Protein AF-A0A7S2XMZ5-F1 (afdb_monomer_lite)

pLDDT: mean 94.7, std 4.02, range [79.19, 98.31]

Structure (mmCIF, N/CA/C/O backbone):
data_AF-A0A7S2XMZ5-F1
#
_entry.id   AF-A0A7S2XMZ5-F1
#
loop_
_atom_site.group_PDB
_atom_site.id
_atom_site.type_symbol
_atom_site.label_atom_id
_atom_site.label_alt_id
_atom_site.label_comp_id
_atom_site.label_asym_id
_atom_site.label_entity_id
_atom_site.label_seq_id
_atom_site.pdbx_PDB_ins_code
_atom_site.Cartn_x
_atom_site.Cartn_y
_atom_site.Cartn_z
_atom_site.occupancy
_atom_site.B_iso_or_equiv
_atom_site.auth_seq_id
_atom_site.auth_comp_id
_atom_site.auth_asym_id
_atom_site.auth_atom_id
_atom_site.pdbx_PDB_model_num
ATOM 1 N N . GLY A 1 1 ? -6.318 -1.728 -0.828 1.00 94.44 1 GLY A N 1
ATOM 2 C CA . GLY A 1 1 ? -7.338 -2.109 0.173 1.00 94.44 1 GLY A CA 1
ATOM 3 C C . GLY A 1 1 ? -7.933 -0.869 0.814 1.00 94.44 1 GLY A C 1
ATOM 4 O O . GLY A 1 1 ? -7.338 0.196 0.697 1.00 94.44 1 GLY A O 1
ATOM 5 N N . THR A 1 2 ? -9.074 -0.985 1.501 1.00 95.19 2 THR A N 1
ATOM 6 C CA . THR A 1 2 ? -9.680 0.165 2.203 1.00 95.19 2 THR A CA 1
ATOM 7 C C . THR A 1 2 ? -8.910 0.525 3.474 1.00 95.19 2 THR A C 1
ATOM 9 O O . THR A 1 2 ? -8.621 1.700 3.672 1.00 95.19 2 THR A O 1
ATOM 12 N N . PHE A 1 3 ? -8.510 -0.459 4.289 1.00 96.12 3 PHE A N 1
ATOM 13 C CA . PHE A 1 3 ? -7.809 -0.234 5.563 1.00 96.12 3 PHE A CA 1
ATOM 14 C C . PHE A 1 3 ? -8.601 0.620 6.573 1.00 96.12 3 PHE A C 1
ATOM 16 O O . PHE A 1 3 ? -8.045 1.459 7.277 1.00 96.12 3 PHE A O 1
ATOM 23 N N . ASP A 1 4 ? -9.907 0.386 6.666 1.00 91.06 4 ASP A N 1
ATOM 24 C CA . ASP A 1 4 ? -10.807 0.960 7.666 1.00 91.06 4 ASP A CA 1
ATOM 25 C C . ASP A 1 4 ? -10.567 0.336 9.054 1.00 91.06 4 ASP A C 1
ATOM 27 O O . ASP A 1 4 ? -10.633 -0.875 9.261 1.00 91.06 4 ASP A O 1
ATOM 31 N N . GLY A 1 5 ? -10.195 1.169 10.030 1.00 87.81 5 GLY A N 1
ATOM 32 C CA . GLY A 1 5 ? -10.026 0.747 11.428 1.00 87.81 5 GLY A CA 1
ATOM 33 C C . GLY A 1 5 ? -8.835 -0.180 11.721 1.00 87.81 5 GLY A C 1
ATOM 34 O O . GLY A 1 5 ? -8.805 -0.784 12.791 1.00 87.81 5 GLY A O 1
ATOM 35 N N . MET A 1 6 ? -7.873 -0.320 10.792 1.00 93.56 6 MET A N 1
ATOM 36 C CA . MET A 1 6 ? -6.612 -1.080 10.938 1.00 93.56 6 MET A CA 1
ATOM 37 C C . MET A 1 6 ? -6.736 -2.361 11.790 1.00 93.56 6 MET A C 1
ATOM 39 O O . MET A 1 6 ? -5.964 -2.596 12.719 1.00 93.56 6 MET A O 1
ATOM 43 N N . HIS A 1 7 ? -7.739 -3.195 11.513 1.00 94.12 7 HIS A N 1
ATOM 44 C CA . HIS A 1 7 ? -8.026 -4.390 12.306 1.00 94.12 7 HIS A CA 1
ATOM 45 C C . HIS A 1 7 ? -7.040 -5.546 12.042 1.00 94.12 7 HIS A C 1
ATOM 47 O O . HIS A 1 7 ? -6.128 -5.467 11.219 1.00 94.12 7 HIS A O 1
ATOM 53 N N . TYR A 1 8 ? -7.232 -6.679 12.725 1.00 95.06 8 TYR A N 1
ATOM 54 C CA . TYR A 1 8 ? -6.295 -7.809 12.688 1.00 95.06 8 TYR A CA 1
ATOM 55 C C . TYR A 1 8 ? -6.059 -8.393 11.284 1.00 95.06 8 TYR A C 1
ATOM 57 O O . TYR A 1 8 ? -4.917 -8.683 10.936 1.00 95.06 8 TYR A O 1
ATOM 65 N N . GLY A 1 9 ? -7.109 -8.511 10.462 1.00 96.00 9 GLY A N 1
ATOM 66 C CA . GLY A 1 9 ? -6.985 -8.922 9.055 1.00 96.00 9 GLY A CA 1
ATOM 67 C C . GLY A 1 9 ? -6.012 -8.054 8.243 1.00 96.00 9 GLY A C 1
ATOM 68 O O . GLY A 1 9 ? -5.100 -8.587 7.616 1.00 96.00 9 GLY A O 1
ATOM 69 N N . HIS A 1 10 ? -6.133 -6.724 8.333 1.00 97.06 10 HIS A N 1
ATOM 70 C CA . HIS A 1 10 ? -5.206 -5.793 7.685 1.00 97.06 10 HIS A CA 1
ATOM 71 C C . 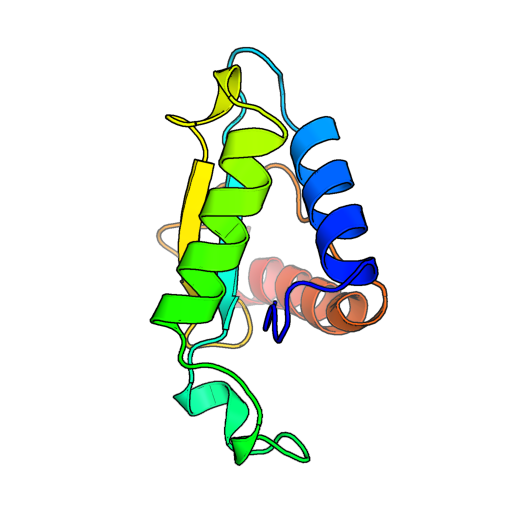HIS A 1 10 ? -3.769 -5.980 8.166 1.00 97.06 10 HIS A C 1
ATOM 73 O O . HIS A 1 10 ? -2.856 -6.079 7.351 1.00 97.06 10 HIS A O 1
ATOM 79 N N . ARG A 1 11 ? -3.572 -6.097 9.484 1.00 97.56 11 ARG A N 1
ATOM 80 C CA . ARG A 1 11 ? -2.240 -6.302 10.065 1.00 97.56 11 ARG A CA 1
ATOM 81 C C . ARG A 1 11 ? -1.594 -7.587 9.557 1.00 97.56 11 ARG A C 1
ATOM 83 O O . ARG A 1 11 ? -0.447 -7.548 9.140 1.00 97.56 11 ARG A O 1
ATOM 90 N N . LYS A 1 12 ? -2.342 -8.695 9.499 1.00 97.75 12 LYS A N 1
ATOM 91 C CA . LYS A 1 12 ? -1.864 -9.961 8.918 1.00 97.75 12 LYS A CA 1
ATOM 92 C C . LYS A 1 12 ? -1.439 -9.813 7.460 1.00 97.75 12 LYS A C 1
ATOM 94 O O . LYS A 1 12 ? -0.364 -10.281 7.100 1.00 97.75 12 LYS A O 1
ATOM 99 N N . LEU A 1 13 ? -2.267 -9.166 6.640 1.00 98.19 13 LEU A N 1
ATOM 100 C CA . LEU A 1 13 ? -1.976 -8.957 5.222 1.00 98.19 13 LEU A CA 1
ATOM 101 C C . LEU A 1 13 ? -0.714 -8.107 5.027 1.00 98.19 13 LEU A C 1
ATOM 103 O O . LEU A 1 13 ? 0.155 -8.465 4.239 1.00 98.19 13 LEU A O 1
ATOM 107 N N . LEU A 1 14 ? -0.592 -7.009 5.777 1.00 98.19 14 LEU A N 1
ATOM 108 C CA . LEU A 1 14 ? 0.576 -6.128 5.733 1.00 98.19 14 LEU A CA 1
ATOM 109 C C . LEU A 1 14 ? 1.838 -6.827 6.256 1.00 98.19 14 LEU A C 1
ATOM 111 O O . LEU A 1 14 ? 2.908 -6.646 5.683 1.00 98.19 14 LEU A O 1
ATOM 115 N N . THR A 1 15 ? 1.723 -7.665 7.290 1.00 98.06 15 THR A N 1
ATOM 116 C CA . THR A 1 15 ? 2.840 -8.494 7.761 1.00 98.06 15 THR A CA 1
ATOM 117 C C . THR A 1 15 ? 3.293 -9.485 6.703 1.00 98.06 15 THR A C 1
ATOM 119 O O . THR A 1 15 ? 4.490 -9.560 6.444 1.00 98.06 15 THR A O 1
ATOM 122 N N . LEU A 1 16 ? 2.364 -10.181 6.044 1.00 98.00 16 LEU A N 1
ATOM 123 C CA . LEU A 1 16 ? 2.699 -11.059 4.924 1.00 98.00 16 LEU A CA 1
ATOM 124 C C . LEU A 1 16 ? 3.410 -10.279 3.812 1.00 98.00 16 LEU A C 1
ATOM 126 O O . LEU A 1 16 ? 4.475 -10.696 3.375 1.00 98.00 16 LEU A O 1
ATOM 130 N N . ALA A 1 17 ? 2.877 -9.119 3.419 1.00 97.94 17 ALA A N 1
ATOM 131 C CA . ALA A 1 17 ? 3.470 -8.294 2.371 1.00 97.94 17 ALA A CA 1
ATOM 132 C C . ALA A 1 17 ? 4.907 -7.862 2.695 1.00 97.94 17 ALA A C 1
ATOM 134 O O . ALA A 1 17 ? 5.775 -7.931 1.830 1.00 97.94 17 ALA A O 1
ATOM 135 N N . VAL A 1 18 ? 5.176 -7.473 3.944 1.00 97.38 18 VAL A N 1
ATOM 136 C CA . VAL A 1 18 ? 6.527 -7.144 4.425 1.00 97.38 18 VAL A CA 1
ATOM 137 C C . VAL A 1 18 ? 7.441 -8.372 4.465 1.00 97.38 18 VAL A C 1
ATOM 139 O O . VAL A 1 18 ? 8.622 -8.262 4.163 1.00 97.38 18 VAL A O 1
ATOM 142 N N . SER A 1 19 ? 6.934 -9.548 4.830 1.00 96.81 19 SER A N 1
ATOM 143 C CA . SER A 1 19 ? 7.740 -10.777 4.849 1.00 96.81 19 SER A CA 1
ATOM 144 C C . SER A 1 19 ? 8.034 -11.341 3.455 1.00 96.81 19 SER A C 1
ATOM 146 O O . SER A 1 19 ? 8.942 -12.154 3.319 1.00 96.81 19 SER A O 1
ATOM 148 N N . SER A 1 20 ? 7.285 -10.929 2.429 1.00 96.69 20 SER A N 1
ATOM 149 C CA . SER A 1 20 ? 7.463 -11.376 1.041 1.00 96.69 20 SER A CA 1
ATOM 150 C C . SER A 1 20 ? 8.429 -10.518 0.220 1.00 96.69 20 SER A C 1
ATOM 152 O O . SER A 1 20 ? 8.733 -10.879 -0.912 1.00 96.69 20 SER A O 1
ATOM 154 N N . VAL A 1 21 ? 8.905 -9.390 0.750 1.00 96.06 21 VAL A N 1
ATOM 155 C CA . VAL A 1 21 ? 9.836 -8.495 0.047 1.00 96.06 21 VAL A CA 1
ATOM 156 C C . VAL A 1 21 ? 11.282 -8.784 0.427 1.00 96.06 21 VAL A C 1
ATOM 158 O O . VAL A 1 21 ? 11.592 -9.066 1.583 1.00 96.06 21 VAL A O 1
ATOM 161 N N . ASP A 1 22 ? 12.184 -8.658 -0.549 1.00 95.44 22 ASP A N 1
ATOM 162 C CA . ASP A 1 22 ? 13.616 -8.804 -0.298 1.00 95.44 22 ASP A CA 1
ATOM 163 C C . ASP A 1 22 ? 14.091 -7.796 0.776 1.00 95.44 22 ASP A C 1
ATOM 165 O O . ASP A 1 22 ? 13.854 -6.580 0.659 1.00 95.44 22 ASP A O 1
ATOM 169 N N . PRO A 1 23 ? 14.780 -8.267 1.832 1.00 90.38 23 PRO A N 1
ATOM 170 C CA . PRO A 1 23 ? 15.081 -7.442 2.994 1.00 90.38 23 PRO A CA 1
ATOM 171 C C . PRO A 1 23 ? 16.068 -6.309 2.704 1.00 90.38 23 PRO A C 1
ATOM 173 O O . PRO A 1 23 ? 16.077 -5.335 3.457 1.00 90.38 23 PRO A O 1
ATOM 176 N N . PHE A 1 24 ? 16.850 -6.363 1.623 1.00 91.00 24 PHE A N 1
ATOM 177 C CA . PHE A 1 24 ? 17.886 -5.367 1.320 1.00 91.00 24 PHE A CA 1
ATOM 178 C C . PHE A 1 24 ? 17.508 -4.447 0.157 1.00 91.00 24 PHE A C 1
ATOM 180 O O . PHE A 1 24 ? 17.765 -3.244 0.206 1.00 91.00 24 PHE A O 1
ATOM 187 N N . THR A 1 25 ? 16.863 -4.995 -0.866 1.00 94.56 25 THR A N 1
ATOM 188 C CA . THR A 1 25 ? 16.611 -4.332 -2.153 1.00 94.56 25 THR A CA 1
ATOM 189 C C . THR A 1 25 ? 15.128 -4.170 -2.469 1.00 94.56 25 THR A C 1
ATOM 191 O O . THR A 1 25 ? 14.759 -3.247 -3.197 1.00 94.56 25 THR A O 1
ATOM 194 N N . GLY A 1 26 ? 14.270 -4.997 -1.866 1.00 96.00 26 GLY A N 1
ATOM 195 C CA . GLY A 1 26 ? 12.836 -5.033 -2.140 1.00 96.00 26 GLY A CA 1
ATOM 196 C C . GLY A 1 26 ? 12.131 -3.713 -1.833 1.00 96.00 26 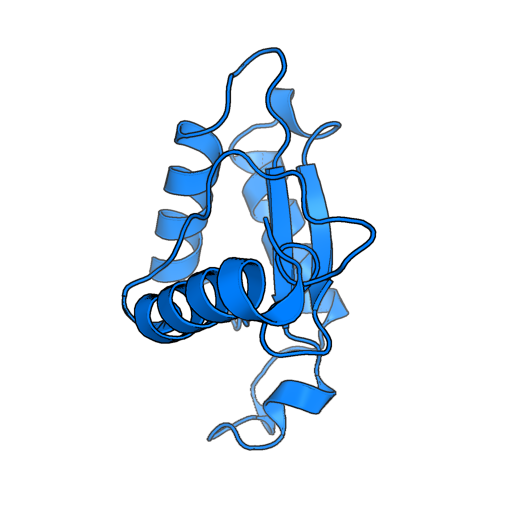GLY A C 1
ATOM 197 O O . GLY A 1 26 ? 12.489 -2.989 -0.901 1.00 96.00 26 GLY A O 1
ATOM 198 N N . LYS A 1 27 ? 11.107 -3.388 -2.617 1.00 97.44 27 LYS A N 1
ATOM 199 C CA . LYS A 1 27 ? 10.254 -2.214 -2.406 1.00 97.44 27 LYS A CA 1
ATOM 200 C C . LYS A 1 27 ? 8.829 -2.687 -2.178 1.00 97.44 27 LYS A C 1
ATOM 202 O O . LYS A 1 27 ? 8.399 -3.661 -2.783 1.00 97.44 27 LYS A O 1
ATOM 207 N N . LEU A 1 28 ? 8.102 -1.988 -1.316 1.00 97.94 28 LEU A N 1
ATOM 208 C CA . LEU A 1 28 ? 6.703 -2.288 -1.037 1.00 97.94 28 LEU A CA 1
ATOM 209 C C . LEU A 1 28 ? 5.857 -1.060 -1.353 1.00 97.94 28 LEU A C 1
ATOM 211 O O . LEU A 1 28 ? 6.089 0.021 -0.813 1.00 97.94 28 LEU A O 1
ATOM 215 N N . LEU A 1 29 ? 4.855 -1.235 -2.205 1.00 97.94 29 LEU A N 1
ATOM 216 C CA . LEU A 1 29 ? 3.818 -0.240 -2.437 1.00 97.94 29 LEU A CA 1
ATOM 217 C C . LEU A 1 29 ? 2.509 -0.757 -1.846 1.00 97.94 29 LEU A C 1
ATOM 219 O O . LEU A 1 29 ? 2.069 -1.858 -2.163 1.00 97.94 29 LEU A O 1
ATOM 223 N N . VAL A 1 30 ? 1.879 0.047 -0.995 1.00 98.25 30 VAL A N 1
ATOM 224 C CA . VAL A 1 30 ? 0.566 -0.245 -0.424 1.00 98.25 30 VAL A CA 1
ATOM 225 C C . VAL A 1 30 ? -0.437 0.765 -0.948 1.00 98.25 30 VAL A C 1
ATOM 227 O O . VAL A 1 30 ? -0.345 1.962 -0.683 1.00 98.25 30 VAL A O 1
ATOM 230 N N . GLY A 1 31 ? -1.409 0.261 -1.697 1.00 97.75 31 GLY A N 1
ATOM 231 C CA . GLY A 1 31 ? -2.501 1.059 -2.224 1.00 97.75 31 GLY A CA 1
ATOM 232 C C . GLY A 1 31 ? -3.674 1.165 -1.256 1.00 97.75 31 GLY A C 1
ATOM 233 O O . GLY A 1 31 ? -4.221 0.142 -0.821 1.00 97.75 31 GLY A O 1
ATOM 234 N N . VAL A 1 32 ? -4.089 2.393 -0.957 1.00 98.12 32 VAL A N 1
ATOM 235 C CA . VAL A 1 32 ? -5.218 2.714 -0.081 1.00 98.12 32 VAL A CA 1
ATOM 236 C C . VAL A 1 32 ? -6.352 3.289 -0.925 1.00 98.12 32 VAL A C 1
ATOM 238 O O . VAL A 1 32 ? -6.180 4.298 -1.595 1.00 98.12 32 VAL A O 1
ATOM 241 N N . THR A 1 33 ? -7.511 2.634 -0.920 1.00 96.44 33 THR A N 1
ATOM 242 C CA . THR A 1 33 ? -8.667 3.028 -1.743 1.00 96.44 33 THR A CA 1
ATOM 243 C C . THR A 1 33 ? -9.115 4.452 -1.402 1.00 96.44 33 THR A C 1
ATOM 245 O O . THR A 1 33 ? -9.285 4.751 -0.219 1.00 96.44 33 THR A O 1
ATOM 248 N N . ALA A 1 34 ? -9.288 5.314 -2.401 1.00 96.62 34 ALA A N 1
ATOM 249 C CA . ALA A 1 34 ? -9.711 6.702 -2.230 1.00 96.62 34 ALA A CA 1
ATOM 250 C C . ALA A 1 34 ? -11.175 6.814 -1.767 1.00 96.62 34 ALA A C 1
ATOM 252 O O . ALA A 1 34 ? -11.960 5.888 -1.970 1.00 96.62 34 ALA A O 1
ATOM 253 N N . ASP A 1 35 ? -11.529 7.916 -1.102 1.00 95.00 35 ASP A N 1
ATOM 254 C CA . ASP A 1 35 ? -12.831 8.069 -0.429 1.00 95.00 35 ASP A CA 1
ATOM 255 C C . ASP A 1 35 ? -14.006 8.022 -1.422 1.00 95.00 35 ASP A C 1
ATOM 257 O O . ASP A 1 35 ? -15.033 7.398 -1.153 1.00 95.00 35 ASP A O 1
ATOM 261 N N . GLU A 1 36 ? -13.832 8.578 -2.621 1.00 94.06 36 GLU A N 1
ATOM 262 C CA . GLU A 1 36 ? -14.824 8.576 -3.700 1.00 94.06 36 GLU A CA 1
ATOM 263 C C . GLU A 1 36 ? -15.222 7.165 -4.164 1.00 94.06 36 GLU A C 1
ATOM 265 O O . GLU A 1 36 ? -16.357 6.947 -4.590 1.00 94.06 36 GLU A O 1
ATOM 270 N N . MET A 1 37 ? -14.328 6.183 -4.015 1.00 93.19 37 MET A N 1
ATOM 271 C CA . MET A 1 37 ? -14.590 4.787 -4.372 1.00 93.19 37 MET A CA 1
ATOM 272 C C . MET A 1 37 ? -15.374 4.023 -3.296 1.00 93.19 37 MET A C 1
ATOM 274 O O . MET A 1 37 ? -15.779 2.882 -3.518 1.00 93.19 37 MET A O 1
ATOM 278 N N . LEU A 1 38 ? -15.560 4.607 -2.109 1.00 90.44 38 LEU A N 1
ATOM 279 C CA . LEU A 1 38 ? -16.183 3.949 -0.954 1.00 90.44 38 LEU A CA 1
ATOM 280 C C . LEU A 1 38 ? -17.652 4.335 -0.770 1.00 90.44 38 LEU A C 1
ATOM 282 O O . LEU A 1 38 ? -18.323 3.777 0.094 1.00 90.44 38 LEU A O 1
ATOM 286 N N . THR A 1 39 ? -18.166 5.237 -1.605 1.00 83.69 39 THR A N 1
ATOM 287 C CA . THR A 1 39 ? -19.529 5.794 -1.534 1.00 83.69 39 THR A CA 1
ATOM 288 C C . THR A 1 39 ? -20.642 4.744 -1.602 1.00 83.69 39 THR A C 1
ATOM 290 O O . THR A 1 39 ? -21.736 4.972 -1.096 1.00 83.69 39 THR A O 1
ATOM 293 N N . HIS A 1 40 ? -20.370 3.574 -2.185 1.00 82.00 40 HIS A N 1
ATOM 294 C CA . HIS A 1 40 ? -21.325 2.467 -2.287 1.00 82.00 40 HIS A CA 1
ATOM 295 C C . HIS A 1 40 ? -21.197 1.416 -1.172 1.00 82.00 40 HIS A C 1
ATOM 297 O O . HIS A 1 40 ? -21.984 0.468 -1.141 1.00 82.00 40 HIS A O 1
ATOM 303 N N . LYS A 1 41 ? -20.219 1.535 -0.262 1.00 79.19 41 LYS A N 1
ATOM 304 C CA . LYS A 1 41 ? -20.086 0.604 0.866 1.00 79.19 41 LYS A CA 1
ATOM 305 C C . LYS A 1 41 ? -21.157 0.873 1.919 1.00 79.19 41 LYS A C 1
ATOM 307 O O . LYS A 1 41 ? -21.446 2.014 2.266 1.00 79.19 41 LYS A O 1
ATOM 312 N N . THR A 1 42 ? -21.693 -0.200 2.493 1.00 80.94 42 THR A N 1
ATOM 313 C CA . THR A 1 42 ? -22.521 -0.108 3.698 1.00 80.94 42 THR A CA 1
ATOM 314 C C . THR A 1 42 ? -21.705 0.532 4.822 1.00 80.94 42 THR A C 1
ATOM 316 O O . THR A 1 42 ? -20.567 0.125 5.052 1.00 80.94 42 THR A O 1
ATOM 319 N N . PHE A 1 43 ? -22.284 1.519 5.509 1.00 83.12 43 PHE A N 1
ATOM 320 C CA . PHE A 1 43 ? -21.623 2.300 6.560 1.00 83.12 43 PHE A CA 1
ATOM 321 C C . PHE A 1 43 ? -20.400 3.103 6.091 1.00 83.12 43 PHE A C 1
ATOM 323 O O . PHE A 1 43 ? -19.451 3.294 6.853 1.00 83.12 43 PHE A O 1
ATOM 330 N N . SER A 1 44 ? -20.406 3.577 4.840 1.00 83.25 44 SER A N 1
ATOM 331 C CA . SER A 1 44 ? -19.349 4.444 4.295 1.00 83.25 44 SER A CA 1
ATOM 332 C C . SER A 1 44 ? -19.045 5.662 5.181 1.00 83.25 44 SER A C 1
ATOM 334 O O . SER A 1 44 ? -17.897 6.079 5.286 1.00 83.25 44 SER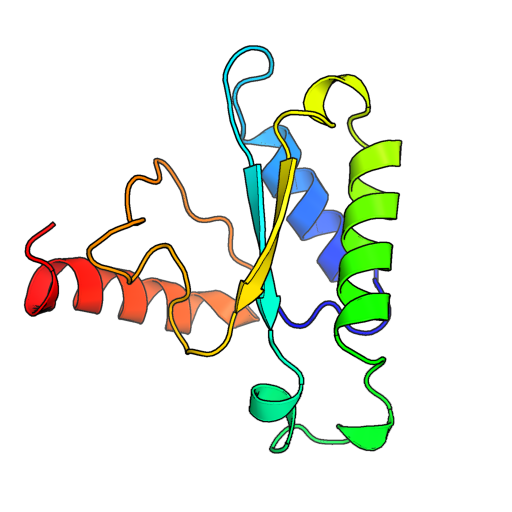 A O 1
ATOM 336 N N . GLU A 1 45 ? -20.050 6.169 5.893 1.00 83.88 45 GLU A N 1
ATOM 337 C CA . GLU A 1 45 ? -19.976 7.272 6.848 1.00 83.88 45 GLU A CA 1
ATOM 338 C C . GLU A 1 45 ? -19.161 6.962 8.115 1.00 83.88 45 GLU A C 1
ATOM 340 O O . GLU A 1 45 ? -18.730 7.884 8.803 1.00 83.88 45 GLU A O 1
ATOM 345 N N . LEU A 1 46 ? -18.937 5.681 8.428 1.00 88.19 46 LEU A N 1
ATOM 346 C CA . LEU A 1 46 ? -18.089 5.242 9.542 1.00 88.19 46 LEU A CA 1
ATOM 347 C C . LEU A 1 46 ? -16.635 5.005 9.114 1.00 88.19 46 LEU A C 1
ATOM 349 O O . LEU A 1 46 ? -15.780 4.746 9.965 1.00 88.19 46 LEU A O 1
ATOM 353 N N . ILE A 1 47 ? -16.341 5.057 7.812 1.00 91.88 47 ILE A N 1
ATOM 354 C CA . ILE A 1 47 ? -14.991 4.840 7.302 1.00 91.88 47 ILE A CA 1
ATOM 355 C C . ILE A 1 47 ? -14.161 6.115 7.524 1.00 91.88 47 ILE A C 1
ATOM 357 O O . ILE A 1 47 ? -14.567 7.188 7.077 1.00 91.88 47 ILE A O 1
ATOM 361 N N . PRO A 1 48 ? -12.981 6.027 8.171 1.00 94.19 48 PRO A N 1
ATOM 362 C CA . PRO A 1 48 ? -12.118 7.189 8.346 1.00 94.19 48 PRO A CA 1
ATOM 363 C C . PRO A 1 48 ? -11.667 7.780 6.998 1.00 94.19 48 PRO A C 1
ATOM 365 O O . PRO A 1 48 ? -11.475 7.020 6.040 1.00 94.19 48 PRO A O 1
ATOM 368 N N . PRO A 1 49 ? -11.409 9.097 6.916 1.00 95.81 49 PRO A N 1
ATOM 369 C CA . PRO A 1 49 ? -10.906 9.732 5.700 1.00 95.81 49 PRO A CA 1
ATOM 370 C C . PRO A 1 49 ? -9.622 9.076 5.181 1.00 95.81 49 PRO A C 1
ATOM 372 O O . PRO A 1 49 ? -8.797 8.580 5.958 1.00 95.81 49 PRO A O 1
ATOM 375 N N . LEU A 1 50 ? -9.395 9.141 3.867 1.00 97.12 50 LEU A N 1
ATOM 376 C CA . LEU A 1 50 ? -8.226 8.566 3.189 1.00 97.12 50 LEU A CA 1
ATOM 377 C C . LEU A 1 50 ? -6.905 8.868 3.901 1.00 97.12 50 LEU A C 1
ATOM 379 O O . LEU A 1 50 ? -6.094 7.967 4.115 1.00 97.12 50 LEU A O 1
ATOM 383 N N . LYS A 1 51 ? -6.706 10.122 4.317 1.00 97.31 51 LYS A N 1
ATOM 384 C CA . LYS A 1 51 ? -5.483 10.558 5.002 1.00 97.31 51 LYS A CA 1
ATOM 385 C C . LYS A 1 51 ? -5.237 9.793 6.306 1.00 97.31 51 LYS A C 1
ATOM 387 O O . LYS A 1 51 ? -4.100 9.416 6.577 1.00 97.31 51 LYS A O 1
ATOM 392 N N . GLU A 1 52 ? -6.280 9.547 7.094 1.00 97.56 52 GLU A N 1
ATOM 393 C CA . GLU A 1 52 ? -6.174 8.808 8.356 1.00 97.56 52 GLU A CA 1
ATOM 394 C C . GLU A 1 52 ? -5.888 7.327 8.110 1.00 97.56 52 GLU A C 1
ATOM 396 O O . GLU A 1 52 ? -5.023 6.743 8.762 1.00 97.56 52 GLU A O 1
ATOM 401 N N . ARG A 1 53 ? -6.542 6.725 7.109 1.00 98.06 53 ARG A N 1
ATOM 402 C CA . ARG A 1 53 ? -6.295 5.326 6.723 1.00 98.06 53 ARG A CA 1
ATOM 403 C C . ARG A 1 53 ? -4.865 5.125 6.224 1.00 98.06 53 ARG A C 1
ATOM 405 O O . ARG A 1 53 ? -4.197 4.176 6.634 1.00 98.06 53 ARG A O 1
ATOM 412 N N . MET A 1 54 ? -4.363 6.040 5.393 1.00 98.31 54 MET A N 1
ATOM 413 C CA . MET A 1 54 ? -2.969 6.032 4.934 1.00 98.31 54 MET A CA 1
ATOM 414 C C . MET A 1 54 ? -1.979 6.191 6.092 1.00 98.31 54 MET A C 1
ATOM 416 O O . MET A 1 54 ? -0.982 5.468 6.130 1.00 98.31 54 MET A O 1
ATOM 420 N N . ALA A 1 55 ? -2.257 7.091 7.041 1.00 97.56 55 ALA A N 1
ATOM 421 C CA . ALA A 1 55 ? -1.429 7.265 8.234 1.00 97.56 55 ALA A CA 1
ATOM 422 C C . ALA A 1 55 ? -1.386 5.982 9.075 1.00 97.56 55 ALA A C 1
ATOM 424 O O . ALA A 1 55 ? -0.303 5.499 9.385 1.00 97.56 55 ALA A O 1
ATOM 425 N N . GLY A 1 56 ? -2.536 5.349 9.331 1.00 97.75 56 GLY A N 1
ATOM 426 C CA . GLY A 1 56 ? -2.594 4.088 10.074 1.00 97.75 56 GLY A CA 1
ATOM 427 C C . GLY A 1 56 ? -1.802 2.952 9.415 1.00 97.75 56 GLY A C 1
ATOM 428 O O . GLY A 1 56 ? -1.139 2.178 10.106 1.00 97.75 56 GLY A O 1
ATOM 429 N N . VAL A 1 57 ? -1.825 2.855 8.079 1.00 98.31 57 VAL A N 1
ATOM 430 C CA . VAL A 1 57 ? -0.985 1.903 7.324 1.00 98.31 57 VAL A CA 1
ATOM 431 C C . VAL A 1 57 ? 0.498 2.219 7.519 1.00 98.31 57 VAL A C 1
ATOM 433 O O . VAL A 1 57 ? 1.283 1.318 7.820 1.00 98.31 57 VAL A O 1
ATOM 436 N N . LEU A 1 58 ? 0.887 3.485 7.358 1.00 97.12 58 LEU A N 1
ATOM 437 C CA . LEU A 1 58 ? 2.279 3.915 7.474 1.00 97.12 58 LEU A CA 1
ATOM 438 C C . LEU A 1 58 ? 2.832 3.711 8.890 1.00 97.12 58 LEU A C 1
ATOM 440 O O . LEU A 1 58 ? 3.964 3.245 9.034 1.00 97.12 58 LEU A O 1
ATOM 444 N N . ASP A 1 59 ? 2.042 4.013 9.917 1.00 96.88 59 ASP A N 1
ATOM 445 C CA . ASP A 1 59 ? 2.411 3.844 11.324 1.00 96.88 59 ASP A CA 1
ATOM 446 C C . ASP A 1 59 ? 2.611 2.364 11.662 1.00 96.88 59 ASP A C 1
ATOM 448 O O . ASP A 1 59 ? 3.636 1.977 12.235 1.00 96.88 59 ASP A O 1
ATOM 452 N N . PHE A 1 60 ? 1.681 1.505 11.227 1.00 97.81 60 PHE A N 1
ATOM 453 C CA . PHE A 1 60 ? 1.810 0.063 11.416 1.00 97.81 60 PHE A CA 1
ATOM 454 C C . PHE A 1 60 ? 3.069 -0.480 10.728 1.00 97.81 60 PHE A C 1
ATOM 456 O O . PHE A 1 60 ? 3.880 -1.146 11.367 1.00 97.81 60 PHE A O 1
ATOM 463 N N . LEU A 1 61 ? 3.292 -0.145 9.455 1.00 97.12 61 LEU A N 1
ATOM 464 C CA . LEU A 1 61 ? 4.462 -0.615 8.706 1.00 97.12 61 LEU A CA 1
ATOM 465 C C . LEU A 1 61 ? 5.787 -0.081 9.268 1.00 97.12 61 LEU A C 1
ATOM 467 O O . LEU A 1 61 ? 6.769 -0.820 9.320 1.00 97.12 61 LEU A O 1
ATOM 471 N N . SER A 1 62 ? 5.814 1.172 9.729 1.00 95.00 62 SER A N 1
ATOM 472 C CA . SER A 1 62 ? 7.009 1.782 10.327 1.00 95.00 62 SER A CA 1
ATOM 473 C C . SER A 1 62 ? 7.412 1.104 11.635 1.00 95.00 62 SER A C 1
ATOM 475 O O . SER A 1 62 ? 8.605 0.976 11.907 1.00 95.00 62 SER A O 1
ATOM 477 N N . SER A 1 63 ? 6.436 0.658 12.432 1.00 96.06 63 SER A N 1
ATOM 478 C CA . SER A 1 63 ? 6.697 -0.114 13.653 1.00 96.06 63 SER A CA 1
ATOM 479 C C . SER A 1 63 ? 7.086 -1.565 13.360 1.00 96.06 63 SER A C 1
ATOM 481 O O . SER A 1 63 ? 7.957 -2.112 14.033 1.00 96.06 63 SER A O 1
ATOM 483 N N . LEU A 1 64 ? 6.487 -2.175 12.333 1.00 96.12 64 LEU A N 1
ATOM 484 C CA . LEU A 1 64 ? 6.728 -3.567 11.965 1.00 96.12 64 LEU A CA 1
ATOM 485 C C . LEU A 1 64 ? 8.103 -3.789 11.313 1.00 96.12 64 LEU A C 1
ATOM 487 O O . LEU A 1 64 ? 8.767 -4.778 11.613 1.00 96.12 64 LEU A O 1
ATOM 491 N N . ALA A 1 65 ? 8.526 -2.898 10.412 1.00 94.62 65 ALA A N 1
ATOM 492 C CA . ALA A 1 65 ? 9.756 -3.047 9.629 1.00 94.62 65 ALA A CA 1
ATOM 493 C C . ALA A 1 65 ? 10.521 -1.718 9.493 1.00 94.62 65 ALA A C 1
ATOM 495 O O . ALA A 1 65 ? 10.614 -1.152 8.397 1.00 94.62 65 ALA A O 1
ATOM 496 N N . PRO A 1 66 ? 11.134 -1.216 10.581 1.00 93.50 66 PRO A N 1
ATOM 497 C CA . PRO A 1 66 ? 11.816 0.080 10.581 1.00 93.50 66 PRO A CA 1
ATOM 498 C C . PRO A 1 66 ? 12.948 0.170 9.542 1.00 93.50 66 PRO A C 1
ATOM 500 O O . PRO A 1 66 ? 13.136 1.219 8.927 1.00 93.50 66 PRO A O 1
ATOM 503 N N . GLY A 1 67 ? 13.651 -0.937 9.265 1.00 93.25 67 GLY A N 1
ATOM 504 C CA . GLY A 1 67 ? 14.704 -1.006 8.239 1.00 93.25 67 GLY A CA 1
ATOM 505 C C . GLY A 1 67 ? 14.208 -0.896 6.788 1.00 93.25 67 GLY A C 1
ATOM 506 O O . GLY A 1 67 ? 15.005 -0.697 5.871 1.00 93.25 67 GLY A O 1
ATOM 507 N N . MET A 1 68 ? 12.896 -0.996 6.556 1.00 93.56 68 MET A N 1
ATOM 508 C CA . MET A 1 68 ? 12.282 -0.861 5.231 1.00 93.56 68 MET A CA 1
ATOM 509 C C . MET A 1 68 ? 11.626 0.501 5.002 1.00 93.56 68 MET A C 1
ATOM 511 O O . MET A 1 68 ? 11.182 0.765 3.889 1.00 93.56 68 MET A O 1
ATOM 515 N N . LYS A 1 69 ? 11.595 1.390 6.003 1.00 90.38 69 LYS A N 1
ATOM 516 C CA . LYS A 1 69 ? 10.817 2.642 5.976 1.00 90.38 69 LYS A CA 1
ATOM 517 C C . LYS A 1 69 ? 11.008 3.479 4.701 1.00 90.38 69 LYS A C 1
ATOM 519 O O . LYS A 1 69 ? 10.032 3.957 4.140 1.00 90.38 69 LYS A O 1
ATOM 524 N N . ASN A 1 70 ? 12.238 3.594 4.195 1.00 93.50 70 ASN A N 1
ATOM 525 C CA . ASN A 1 70 ? 12.553 4.386 2.992 1.00 93.50 70 ASN A CA 1
ATOM 526 C C . ASN A 1 70 ? 12.202 3.689 1.659 1.00 93.50 70 ASN A C 1
ATOM 528 O O . ASN A 1 70 ? 12.348 4.283 0.593 1.00 93.50 70 ASN A O 1
ATOM 532 N N . ARG A 1 71 ? 11.773 2.423 1.702 1.00 96.00 71 ARG A N 1
ATOM 533 C CA . ARG A 1 71 ? 11.392 1.592 0.545 1.00 96.00 71 ARG A CA 1
ATOM 534 C C . ARG A 1 71 ? 9.905 1.230 0.542 1.00 96.00 71 ARG A C 1
ATOM 536 O O . ARG A 1 71 ? 9.458 0.508 -0.348 1.00 96.00 71 ARG A O 1
ATOM 543 N N . ILE A 1 72 ? 9.149 1.736 1.516 1.00 97.00 72 ILE A N 1
ATOM 544 C CA . ILE A 1 72 ? 7.699 1.588 1.604 1.00 97.00 72 ILE A CA 1
ATOM 545 C C . ILE A 1 72 ? 7.049 2.861 1.066 1.00 97.00 72 ILE A C 1
ATOM 547 O O . ILE A 1 72 ? 7.368 3.966 1.503 1.00 97.00 72 ILE A O 1
ATOM 551 N N . LYS A 1 73 ? 6.114 2.711 0.130 1.00 97.19 73 LYS A N 1
ATOM 552 C CA . LYS A 1 73 ? 5.250 3.793 -0.350 1.00 97.19 73 LYS A CA 1
ATOM 553 C C . LYS A 1 73 ? 3.801 3.454 -0.049 1.00 97.19 73 LYS A C 1
ATOM 555 O O . LYS A 1 73 ? 3.345 2.362 -0.369 1.00 97.19 73 LYS A O 1
ATOM 560 N N . VAL A 1 74 ? 3.073 4.404 0.523 1.00 98.00 74 VAL A N 1
ATOM 561 C CA . VAL A 1 74 ? 1.620 4.318 0.686 1.00 98.00 74 VAL A CA 1
ATOM 562 C C . VAL A 1 74 ? 1.006 5.327 -0.271 1.00 98.00 74 VAL A C 1
ATOM 564 O O . VAL A 1 74 ? 1.342 6.509 -0.206 1.00 98.00 74 VAL A O 1
ATOM 567 N N . VAL A 1 75 ? 0.160 4.865 -1.187 1.00 97.38 75 VAL A N 1
ATOM 568 C CA . VAL A 1 75 ? -0.419 5.702 -2.249 1.00 97.38 75 VAL A CA 1
ATOM 569 C C . VAL A 1 75 ? -1.935 5.553 -2.278 1.00 97.38 75 VAL A C 1
ATOM 571 O O . VAL A 1 75 ? -2.439 4.471 -1.961 1.00 97.38 75 VAL A O 1
ATOM 574 N N . PRO A 1 76 ? -2.678 6.602 -2.657 1.00 97.56 76 PRO A N 1
ATOM 575 C CA . PRO A 1 76 ? -4.095 6.451 -2.927 1.00 97.56 76 PRO A CA 1
ATOM 576 C C . PRO A 1 76 ? -4.319 5.640 -4.211 1.00 97.56 76 PRO A C 1
ATOM 578 O O . PRO A 1 76 ? -3.505 5.676 -5.134 1.00 97.56 76 PRO A O 1
ATOM 581 N N . ILE A 1 77 ? -5.423 4.900 -4.262 1.00 96.31 77 ILE A N 1
ATOM 582 C CA . ILE A 1 77 ? -5.919 4.227 -5.465 1.00 96.31 77 ILE A CA 1
ATOM 583 C C . ILE A 1 77 ? -7.296 4.799 -5.794 1.00 96.31 77 ILE A C 1
ATOM 585 O O . ILE A 1 77 ? -8.176 4.772 -4.935 1.00 96.31 77 ILE A O 1
ATOM 589 N N . HIS A 1 78 ? -7.464 5.260 -7.033 1.00 95.88 78 HIS A N 1
ATOM 590 C CA . HIS A 1 78 ? -8.675 5.922 -7.533 1.00 95.88 78 HIS A CA 1
ATOM 591 C C . HIS A 1 78 ? -9.452 5.073 -8.560 1.00 95.88 78 HIS A C 1
ATOM 593 O O . HIS A 1 78 ? -10.452 5.522 -9.112 1.00 95.88 78 HIS A O 1
ATOM 599 N N . ASP A 1 79 ? -9.005 3.842 -8.816 1.00 94.81 79 ASP A N 1
ATOM 600 C CA . ASP A 1 79 ? -9.608 2.902 -9.760 1.00 94.81 79 ASP A CA 1
ATOM 601 C C . ASP A 1 79 ? -9.474 1.445 -9.265 1.00 94.81 79 ASP A C 1
ATOM 603 O O . ASP A 1 79 ? -8.897 1.175 -8.212 1.00 94.81 79 ASP A O 1
ATOM 607 N N . ALA A 1 80 ? -10.045 0.479 -9.987 1.00 92.62 80 ALA A N 1
ATOM 608 C CA . ALA A 1 80 ? -10.084 -0.918 -9.541 1.00 92.62 80 ALA A CA 1
ATOM 609 C C . ALA A 1 80 ? -8.709 -1.616 -9.506 1.00 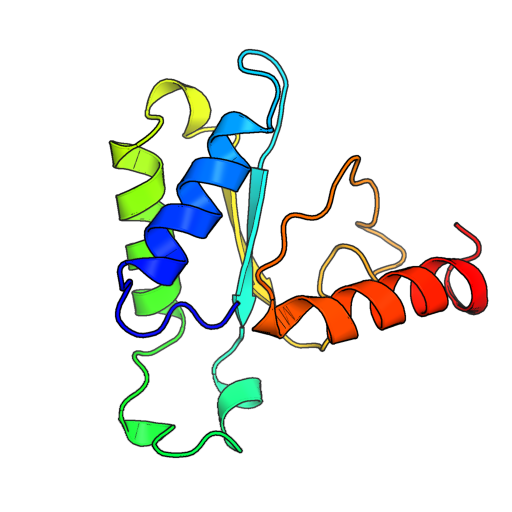92.62 80 ALA A C 1
ATOM 611 O O . ALA A 1 80 ? -8.550 -2.612 -8.798 1.00 92.62 80 ALA A O 1
ATOM 612 N N . TYR A 1 81 ? -7.727 -1.123 -10.260 1.00 95.38 81 TYR A N 1
ATOM 613 C CA . TYR A 1 81 ? -6.458 -1.800 -10.531 1.00 95.38 81 TYR A CA 1
ATOM 614 C C . TYR A 1 81 ? -5.253 -1.087 -9.918 1.00 95.38 81 TYR A C 1
ATOM 616 O O . TYR A 1 81 ? -4.266 -1.737 -9.566 1.00 95.38 81 TYR A O 1
ATOM 624 N N . GLY A 1 82 ? -5.340 0.230 -9.739 1.00 95.38 82 GLY A N 1
ATOM 625 C CA . GLY A 1 82 ? -4.264 1.059 -9.223 1.00 95.38 82 GLY A CA 1
ATOM 626 C C . GLY A 1 82 ? -2.996 0.973 -10.081 1.00 95.38 82 GLY A C 1
ATOM 627 O O . GLY A 1 82 ? -3.051 0.592 -11.254 1.00 95.38 82 GLY A O 1
ATOM 628 N N . PRO A 1 83 ? -1.822 1.294 -9.503 1.00 96.12 83 PRO A N 1
ATOM 629 C CA . PRO A 1 83 ? -0.566 1.313 -10.248 1.00 96.12 83 PRO A CA 1
ATOM 630 C C . PRO A 1 83 ? -0.293 0.035 -11.063 1.00 96.12 83 PRO A C 1
ATOM 632 O O . PRO A 1 83 ? -0.034 0.177 -12.257 1.00 96.12 83 PRO A O 1
ATOM 635 N N . PRO A 1 84 ? -0.466 -1.196 -10.525 1.00 96.19 84 PRO A N 1
ATOM 636 C CA . PRO A 1 84 ? -0.209 -2.426 -11.283 1.00 96.19 84 PRO A CA 1
ATOM 637 C C . PRO A 1 84 ? -0.985 -2.586 -12.599 1.00 96.19 84 PRO A C 1
ATOM 639 O O . PRO A 1 84 ? -0.557 -3.372 -13.445 1.00 96.19 84 PRO A O 1
ATOM 642 N N . GLY A 1 85 ? -2.113 -1.888 -12.772 1.00 96.31 85 GLY A N 1
ATOM 643 C CA . GLY A 1 85 ? -2.907 -1.886 -14.007 1.00 96.31 85 GLY A CA 1
ATOM 644 C C . GLY A 1 85 ? -2.688 -0.668 -14.907 1.00 96.31 85 GLY A C 1
ATOM 645 O O . GLY A 1 85 ? -3.413 -0.506 -15.889 1.00 96.31 85 GLY A O 1
ATOM 646 N N . SER A 1 86 ? -1.721 0.194 -14.586 1.00 94.81 86 SER A N 1
ATOM 647 C CA . SER A 1 86 ? -1.388 1.389 -15.370 1.00 94.81 86 SER A CA 1
ATOM 648 C C . SER A 1 86 ? -0.290 1.107 -16.408 1.00 94.81 86 SER A C 1
ATOM 650 O O . SER A 1 86 ? 0.603 0.311 -16.141 1.00 94.81 86 SER A O 1
ATOM 652 N N . PRO A 1 87 ? -0.274 1.767 -17.577 1.00 91.38 87 PRO A N 1
ATOM 653 C CA . PRO A 1 87 ? 0.795 1.583 -18.566 1.00 91.38 87 PRO A CA 1
ATOM 654 C C . PRO A 1 87 ? 2.164 2.110 -18.098 1.00 91.38 87 PRO A C 1
ATOM 656 O O . PRO A 1 87 ? 3.191 1.623 -18.557 1.00 91.38 87 PRO A O 1
ATOM 659 N N . GLU A 1 88 ? 2.192 3.080 -17.180 1.00 89.31 88 GLU A N 1
ATOM 660 C CA . GLU A 1 88 ? 3.424 3.766 -16.756 1.00 89.31 88 GLU A CA 1
ATOM 661 C C . GLU A 1 88 ? 4.076 3.162 -15.506 1.00 89.31 88 GLU A C 1
ATOM 663 O O . GLU A 1 88 ? 5.261 3.375 -15.260 1.00 89.31 88 GLU A O 1
ATOM 668 N N . ASN A 1 89 ? 3.316 2.439 -14.682 1.00 87.38 89 ASN A N 1
ATOM 669 C CA . ASN A 1 89 ? 3.772 2.005 -13.364 1.00 87.38 89 ASN A CA 1
ATOM 670 C C . ASN A 1 89 ? 3.292 0.585 -13.055 1.00 87.38 89 ASN A C 1
ATOM 672 O O . ASN A 1 89 ? 2.620 0.381 -12.054 1.00 87.38 89 ASN A O 1
ATOM 676 N N . ASN A 1 90 ? 3.600 -0.378 -13.929 1.00 91.62 90 ASN A N 1
ATOM 677 C CA . ASN A 1 90 ? 3.147 -1.777 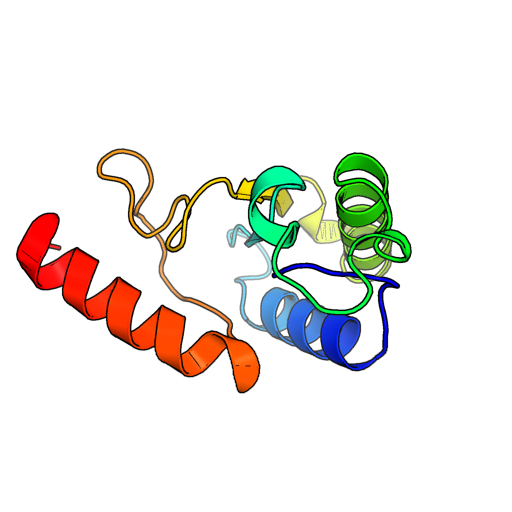-13.839 1.00 91.62 90 ASN A CA 1
ATOM 678 C C . ASN A 1 90 ? 4.258 -2.801 -13.546 1.00 91.62 90 ASN A C 1
ATOM 680 O O . ASN A 1 90 ? 3.991 -4.007 -13.587 1.00 91.62 90 ASN A O 1
ATOM 684 N N . ASP A 1 91 ? 5.463 -2.332 -13.230 1.00 93.44 91 ASP A N 1
ATOM 685 C CA . ASP A 1 91 ? 6.624 -3.162 -12.914 1.00 93.44 91 ASP A CA 1
ATOM 686 C C . ASP A 1 91 ? 6.552 -3.649 -11.456 1.00 93.44 91 ASP A C 1
ATOM 688 O O . ASP A 1 91 ? 6.993 -2.972 -10.523 1.00 93.44 91 ASP A O 1
ATOM 692 N N . PHE A 1 92 ? 5.893 -4.793 -11.255 1.00 95.56 92 PHE A N 1
ATOM 693 C CA . PHE A 1 92 ? 5.721 -5.439 -9.954 1.00 95.56 92 PHE A CA 1
ATOM 694 C C . PHE A 1 92 ? 5.980 -6.940 -10.059 1.00 95.56 92 PHE A C 1
ATOM 696 O O . PHE A 1 92 ? 5.338 -7.627 -10.851 1.00 95.56 92 PHE A O 1
ATOM 703 N N . ASP A 1 93 ? 6.837 -7.460 -9.182 1.00 96.12 93 ASP A N 1
ATOM 704 C CA . ASP A 1 93 ? 7.160 -8.891 -9.127 1.00 96.12 93 ASP A CA 1
ATOM 705 C C . ASP A 1 93 ? 6.033 -9.739 -8.524 1.00 96.12 93 ASP A C 1
ATOM 707 O O . ASP A 1 93 ? 5.939 -10.945 -8.749 1.00 96.12 93 ASP A O 1
ATOM 711 N N . SER A 1 94 ? 5.215 -9.144 -7.653 1.00 95.75 94 SER A N 1
ATOM 712 C CA . SER A 1 94 ? 4.220 -9.871 -6.865 1.00 95.75 94 SER A CA 1
ATOM 713 C C . SER A 1 94 ? 3.091 -8.966 -6.392 1.00 95.75 94 SER A C 1
ATOM 715 O O . SER A 1 94 ? 3.286 -7.787 -6.099 1.00 95.75 94 SER A O 1
ATOM 717 N N . LEU A 1 95 ? 1.905 -9.560 -6.253 1.00 96.94 95 LEU A N 1
ATOM 718 C CA . LEU A 1 95 ? 0.711 -8.919 -5.718 1.00 96.94 95 LEU A CA 1
ATOM 719 C C . LEU A 1 95 ? 0.221 -9.699 -4.496 1.00 96.94 95 LEU A C 1
ATOM 721 O O . LEU A 1 95 ? -0.091 -10.885 -4.588 1.00 96.94 95 LEU A O 1
ATOM 725 N N . VAL A 1 96 ? 0.146 -9.030 -3.347 1.00 97.69 96 VAL A N 1
ATOM 726 C CA . VAL A 1 96 ? -0.300 -9.644 -2.090 1.00 97.69 96 VAL A CA 1
ATOM 727 C C . VAL A 1 96 ? -1.756 -9.271 -1.839 1.00 97.69 96 VAL A C 1
ATOM 729 O O . VAL A 1 96 ? -2.094 -8.093 -1.727 1.00 97.69 96 VAL A O 1
ATOM 732 N N . LEU A 1 97 ? -2.619 -10.282 -1.757 1.00 97.00 97 LEU A N 1
ATOM 733 C CA . LEU A 1 97 ? -4.073 -10.125 -1.709 1.00 97.00 97 LEU A CA 1
ATOM 734 C C . LEU A 1 97 ? -4.666 -10.830 -0.489 1.00 97.00 97 LEU A C 1
ATOM 736 O O . LEU A 1 97 ? -4.160 -11.856 -0.037 1.00 97.00 97 LEU A O 1
ATOM 740 N N . SER A 1 98 ? -5.776 -10.297 0.024 1.00 95.75 98 SER A N 1
ATOM 741 C CA . SER A 1 98 ? -6.679 -11.066 0.880 1.00 95.75 98 SER A CA 1
ATOM 742 C C . SER A 1 98 ? -7.623 -11.912 0.018 1.00 95.75 98 SER A C 1
ATOM 744 O O . SER A 1 98 ? -7.715 -11.724 -1.198 1.00 95.75 98 SER A O 1
ATOM 746 N N . HIS A 1 99 ? -8.382 -12.805 0.658 1.00 94.31 99 HIS A N 1
ATOM 747 C CA . HIS A 1 99 ? -9.458 -13.536 -0.017 1.00 94.31 99 HIS A CA 1
ATOM 748 C C . HIS A 1 99 ? -10.512 -12.588 -0.618 1.00 94.31 99 HIS A C 1
ATOM 750 O O . HIS A 1 99 ? -11.038 -12.866 -1.689 1.00 94.31 99 HIS A O 1
ATOM 756 N N . GLU A 1 100 ? -10.777 -11.448 0.027 1.00 91.88 100 GLU A N 1
ATOM 757 C CA . GLU A 1 100 ? -11.755 -10.453 -0.437 1.00 91.88 100 GLU A CA 1
ATOM 758 C C . GLU A 1 100 ? -11.304 -9.754 -1.726 1.00 91.88 100 GLU A C 1
ATOM 760 O O . GLU A 1 100 ? -12.130 -9.396 -2.559 1.00 91.88 100 GLU A O 1
ATOM 765 N N . THR A 1 101 ? -9.993 -9.568 -1.910 1.00 94.19 101 THR A N 1
ATOM 766 C CA . THR A 1 101 ? -9.423 -8.871 -3.077 1.00 94.19 101 THR A CA 1
ATOM 767 C C . THR A 1 101 ? -8.951 -9.814 -4.185 1.00 94.19 101 THR A C 1
ATOM 769 O O . THR A 1 101 ? -8.452 -9.348 -5.208 1.00 94.19 101 THR A O 1
ATOM 772 N N . LEU A 1 102 ? -9.084 -11.133 -4.005 1.00 96.31 102 LEU A N 1
ATOM 773 C CA . LEU A 1 102 ? -8.583 -12.131 -4.954 1.00 96.31 102 LEU A CA 1
ATOM 774 C C . LEU A 1 102 ? -9.240 -11.999 -6.334 1.00 96.31 102 LEU A C 1
ATOM 776 O O . LEU A 1 102 ? -8.536 -11.990 -7.339 1.00 96.31 102 LEU A O 1
ATOM 780 N N . ALA A 1 103 ? -10.566 -11.839 -6.381 1.00 96.69 103 ALA A N 1
ATOM 781 C CA . ALA A 1 103 ? -11.303 -11.697 -7.638 1.00 96.69 103 ALA A CA 1
ATOM 782 C C . ALA A 1 103 ? -10.812 -10.489 -8.457 1.00 96.69 103 ALA A C 1
ATOM 784 O O . ALA A 1 103 ? -10.558 -10.612 -9.651 1.00 96.69 103 ALA A O 1
ATOM 785 N N . THR A 1 104 ? -10.589 -9.342 -7.808 1.00 95.81 104 THR A N 1
ATOM 786 C CA . THR A 1 104 ? -10.020 -8.151 -8.459 1.00 95.81 104 THR A CA 1
ATOM 787 C C . THR A 1 104 ? -8.591 -8.389 -8.947 1.00 95.81 104 THR A C 1
ATOM 789 O O . THR A 1 104 ? -8.226 -7.897 -10.008 1.00 95.81 104 THR A O 1
ATOM 792 N N . GLY A 1 105 ? -7.789 -9.170 -8.218 1.00 97.38 105 GLY A N 1
ATOM 793 C CA . GLY A 1 105 ? -6.446 -9.559 -8.654 1.00 97.38 105 GLY A CA 1
ATOM 794 C C . GLY A 1 105 ? -6.436 -10.410 -9.926 1.00 97.38 105 GLY A C 1
ATOM 795 O O . GLY A 1 105 ? -5.575 -10.218 -10.782 1.00 97.38 105 GLY A O 1
ATOM 796 N N . VAL A 1 106 ? -7.412 -11.310 -10.084 1.00 97.75 106 VAL A N 1
ATOM 797 C CA . VAL A 1 106 ? -7.587 -12.089 -11.322 1.00 97.75 106 VAL A CA 1
ATOM 798 C C . VAL A 1 106 ? -7.928 -11.163 -12.490 1.00 97.75 106 VAL A C 1
ATOM 800 O O . VAL A 1 106 ? -7.244 -11.202 -13.509 1.00 97.75 106 VAL A O 1
ATOM 803 N N . LEU A 1 107 ? -8.903 -10.266 -12.308 1.00 98.06 107 LEU A N 1
ATOM 804 C CA . LEU A 1 107 ? -9.289 -9.280 -13.327 1.00 98.06 107 LEU A CA 1
ATOM 80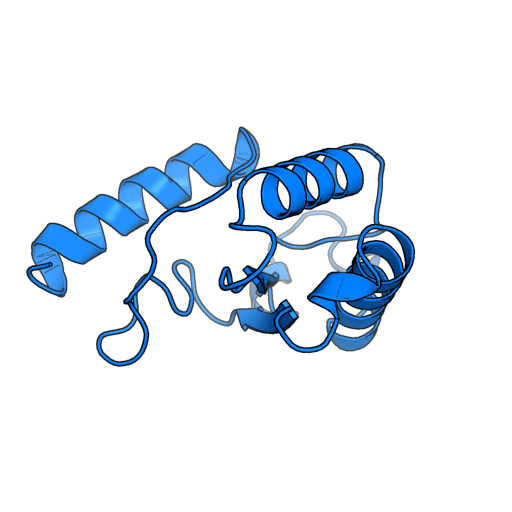5 C C . LEU A 1 107 ? -8.134 -8.345 -13.710 1.00 98.06 107 LEU A C 1
ATOM 807 O O . LEU A 1 107 ? -7.979 -7.993 -14.875 1.00 98.06 107 LEU A O 1
ATOM 811 N N . LEU A 1 108 ? -7.291 -7.964 -12.748 1.00 97.44 108 LEU A N 1
ATOM 812 C CA . LEU A 1 108 ? -6.084 -7.186 -13.013 1.00 97.44 108 LEU A CA 1
ATOM 813 C C . LEU A 1 108 ? -5.114 -7.948 -13.926 1.00 97.44 108 LEU A C 1
ATOM 815 O O . LEU A 1 108 ? -4.578 -7.355 -14.857 1.00 97.44 108 LEU A O 1
ATOM 819 N N . ASN A 1 109 ? -4.883 -9.241 -13.692 1.00 97.06 109 ASN A N 1
ATOM 820 C CA . ASN A 1 109 ? -4.011 -10.030 -14.566 1.00 97.06 109 ASN A CA 1
ATOM 821 C C . ASN A 1 109 ? -4.586 -10.153 -15.982 1.00 97.06 109 ASN A C 1
ATOM 823 O O . ASN A 1 109 ? -3.846 -10.005 -16.951 1.00 97.06 109 ASN A O 1
ATOM 827 N N . GLU A 1 110 ? -5.899 -10.345 -16.113 1.00 97.94 110 GLU A N 1
ATOM 828 C CA . GLU A 1 110 ? -6.573 -10.331 -17.417 1.00 97.94 110 GLU A CA 1
ATOM 829 C C . GLU A 1 110 ? -6.435 -8.970 -18.112 1.00 97.94 110 GLU A C 1
ATOM 831 O O . GLU A 1 110 ? -6.151 -8.908 -19.307 1.00 97.94 110 GLU A O 1
ATOM 836 N N . HIS A 1 111 ? -6.585 -7.867 -17.374 1.00 97.19 111 HIS A N 1
ATOM 837 C CA . HIS A 1 111 ? -6.382 -6.510 -17.888 1.00 97.19 111 HIS A CA 1
ATOM 838 C C . HIS A 1 111 ? -4.939 -6.287 -18.354 1.00 97.19 111 HIS A C 1
ATOM 840 O O . HIS A 1 111 ? -4.716 -5.759 -19.442 1.00 97.19 111 HIS A O 1
ATOM 846 N N . ARG A 1 112 ? -3.947 -6.733 -17.577 1.00 96.75 112 ARG A N 1
ATOM 847 C CA . ARG A 1 112 ? -2.526 -6.643 -17.949 1.00 96.75 112 ARG A CA 1
ATOM 848 C C . ARG A 1 112 ? -2.241 -7.371 -19.265 1.00 96.75 112 ARG A C 1
ATOM 850 O O . ARG A 1 112 ? -1.646 -6.776 -20.158 1.00 96.75 112 ARG A O 1
ATOM 857 N N . GLN A 1 113 ? -2.775 -8.577 -19.436 1.00 96.69 113 GLN A N 1
ATOM 858 C CA . GLN A 1 113 ? -2.580 -9.358 -20.658 1.00 96.69 113 GLN A CA 1
ATOM 859 C C . GLN A 1 113 ? -3.327 -8.774 -21.862 1.00 96.69 113 GLN A C 1
ATOM 861 O O . GLN A 1 113 ? -2.749 -8.604 -22.933 1.00 96.69 113 GLN A O 1
ATOM 866 N N . ASN A 1 114 ? -4.612 -8.455 -21.698 1.00 97.38 114 ASN A N 1
ATOM 867 C CA . ASN A 1 114 ? -5.492 -8.119 -22.819 1.00 97.38 114 ASN A CA 1
ATOM 868 C C . ASN A 1 114 ? -5.436 -6.642 -23.223 1.00 97.38 114 ASN A C 1
ATOM 870 O O . ASN A 1 114 ? -5.715 -6.316 -24.375 1.00 97.38 114 ASN A O 1
ATOM 874 N N . VAL A 1 115 ? -5.122 -5.747 -22.281 1.00 96.00 115 VAL A N 1
ATOM 875 C CA . VAL A 1 115 ? -5.139 -4.290 -22.497 1.00 96.00 115 VAL A CA 1
ATOM 876 C C . VAL A 1 115 ? -3.730 -3.712 -22.524 1.00 96.00 115 VAL A C 1
ATOM 878 O O . VAL A 1 115 ? -3.442 -2.880 -23.381 1.00 96.00 115 VAL A O 1
ATOM 881 N N . LEU A 1 116 ? -2.849 -4.135 -21.610 1.00 94.69 116 LEU A N 1
ATOM 882 C CA . LEU A 1 116 ? -1.475 -3.616 -21.548 1.00 94.69 116 LEU A CA 1
ATOM 883 C C . LEU A 1 116 ? -0.480 -4.440 -22.378 1.00 94.69 116 LEU A C 1
ATOM 885 O O . LEU A 1 116 ? 0.572 -3.918 -22.738 1.00 94.69 116 LEU A O 1
ATOM 889 N N . GLY A 1 117 ? -0.808 -5.695 -22.697 1.00 92.88 117 GLY A N 1
ATOM 890 C CA . GLY A 1 117 ? 0.066 -6.597 -23.447 1.00 92.88 117 GLY A CA 1
ATOM 891 C C . GLY A 1 117 ? 1.310 -7.043 -22.670 1.00 92.88 117 GLY A C 1
ATOM 892 O O . GLY A 1 117 ? 2.343 -7.284 -23.297 1.00 92.88 117 GLY A O 1
ATOM 893 N N . ILE A 1 118 ? 1.220 -7.121 -21.334 1.00 86.69 118 ILE A N 1
ATOM 894 C CA . ILE A 1 118 ? 2.311 -7.516 -20.418 1.00 86.69 118 ILE A CA 1
ATOM 895 C C . ILE A 1 118 ? 1.957 -8.734 -19.567 1.00 86.69 118 ILE A C 1
ATOM 897 O O . ILE A 1 118 ? 0.753 -8.958 -19.295 1.00 86.69 118 ILE A O 1
#

Organism: NCBI:txid420275

InterPro domains:
  IPR004821 Cytidyltransferase-like domain [PF01467] (1-57)
  IPR014729 Rossmann-like alpha/beta/alpha sandwich fold [G3DSA:3.40.50.620] (1-115)

Foldseek 3Di:
DAQFPVDPVNLVLLLVQVVPADLPPGAEEAEHEALVVLVPPDPSVSGDHSVVSLVSSLVSNCVNRVSCNVRYHYYYAHDLQRQCLDLPRNPDPDDGDDPVCVVSVVVSVVSCCPPNVD

Radius of gyration: 14.37 Å; chains: 1; bounding box: 40×24×37 Å

Secondary structure (DSSP, 8-state):
---GGG-HHHHHHHHHHHHTS-TTT--EEEEEE-GGGGTTSTTGGGSPPHHHHHHHHHHHHHHH-GGGGGGEEEEEE-SSS-GGGSSSS---S-----TTTHHHHHHHHHHIIIII--

Sequence (118 aa):
GTFDGMHYGHRKLLTLAVSSVDPFTGKLLVGVTADEMLTHKTFSELIPPLKERMAGVLDFLSSLAPGMKNRIKVVPIHDAYGPPGSPENNDFDSLVLSHETLATGVLLNEHRQNVLGI